Protein AF-A0A8S3ALS0-F1 (afdb_monomer_lite)

Organism: NCBI:txid392030

Secondary structure (DSSP, 8-state):
-----HHHHHHHHHHHHHHHHHHHHH--SHHHHHHHHHHHTTTTHHHHHHHHHHHTT-HHHH---

pLDDT: mean 79.43, std 9.84, range [46.0, 89.44]

Radius of gyration: 13.76 Å; chains: 1; bounding box: 32×28×38 Å

Structure (mmCIF, N/CA/C/O backbone):
data_AF-A0A8S3ALS0-F1
#
_entry.id   AF-A0A8S3ALS0-F1
#
loop_
_atom_site.group_PDB
_atom_site.id
_atom_site.type_symbol
_atom_site.label_atom_id
_atom_site.label_alt_id
_atom_site.label_comp_id
_atom_site.label_asym_id
_atom_site.label_entity_id
_atom_site.label_seq_id
_atom_site.pdbx_PDB_ins_code
_atom_site.Cartn_x
_atom_site.Cartn_y
_atom_site.Cartn_z
_atom_site.occupancy
_atom_site.B_iso_or_equiv
_atom_site.auth_seq_id
_atom_site.auth_comp_id
_atom_site.auth_asym_id
_atom_site.auth_atom_id
_atom_site.pdbx_PDB_model_num
ATOM 1 N N . PRO A 1 1 ? 0.743 16.812 -23.818 1.00 46.00 1 PRO A N 1
ATOM 2 C CA . PRO A 1 1 ? 0.635 15.620 -22.949 1.00 46.00 1 PRO A CA 1
ATOM 3 C C . PRO A 1 1 ? 1.761 14.631 -23.277 1.00 46.00 1 PRO A C 1
ATOM 5 O O . PRO A 1 1 ? 1.645 13.835 -24.203 1.00 46.00 1 PRO A O 1
ATOM 8 N N . THR A 1 2 ? 2.895 14.763 -22.594 1.00 56.41 2 THR A N 1
ATOM 9 C CA . THR A 1 2 ? 3.997 13.801 -22.687 1.00 56.41 2 THR A CA 1
ATOM 10 C C . THR A 1 2 ? 3.501 12.456 -22.165 1.00 56.41 2 THR A C 1
ATOM 12 O O . THR A 1 2 ? 3.021 12.365 -21.038 1.00 56.41 2 THR A O 1
ATOM 15 N N . MET A 1 3 ? 3.538 11.425 -23.011 1.00 57.12 3 MET A N 1
ATOM 16 C CA . MET A 1 3 ? 3.299 10.049 -22.584 1.00 57.12 3 MET A CA 1
ATOM 17 C C . MET A 1 3 ? 4.378 9.718 -21.553 1.00 57.12 3 MET A C 1
ATOM 19 O O . MET A 1 3 ? 5.548 9.637 -21.915 1.00 57.12 3 MET A O 1
ATOM 23 N N . ALA A 1 4 ? 3.999 9.610 -20.277 1.00 65.38 4 ALA A N 1
ATOM 24 C CA . ALA A 1 4 ? 4.897 9.107 -19.246 1.00 65.38 4 ALA A CA 1
ATOM 25 C C . ALA A 1 4 ? 5.443 7.758 -19.719 1.00 65.38 4 ALA A C 1
ATOM 27 O O . ALA A 1 4 ? 4.687 6.921 -20.230 1.00 65.38 4 ALA A O 1
ATOM 28 N N . SER A 1 5 ? 6.756 7.574 -19.612 1.00 81.38 5 SER A N 1
ATOM 29 C CA . SER A 1 5 ? 7.380 6.326 -20.044 1.00 81.38 5 SER A CA 1
ATOM 30 C C . SER A 1 5 ? 6.783 5.169 -19.239 1.00 81.38 5 SER A C 1
ATOM 32 O O . SER A 1 5 ? 6.439 5.339 -18.069 1.00 81.38 5 SER A O 1
ATOM 34 N N . LEU A 1 6 ? 6.648 3.983 -19.840 1.00 79.69 6 LEU A N 1
ATOM 35 C CA . LEU A 1 6 ? 6.089 2.809 -19.149 1.00 79.69 6 LEU A CA 1
ATOM 36 C C . LEU A 1 6 ? 6.812 2.517 -17.822 1.00 79.69 6 LEU A C 1
ATOM 38 O O . LEU A 1 6 ? 6.177 2.111 -16.854 1.00 79.69 6 LEU A O 1
ATOM 42 N N . ASP A 1 7 ? 8.112 2.805 -17.774 1.00 80.56 7 ASP A N 1
ATOM 43 C CA . ASP A 1 7 ? 8.962 2.707 -16.586 1.00 80.56 7 ASP A CA 1
ATOM 44 C C . ASP A 1 7 ? 8.565 3.682 -15.457 1.00 80.56 7 ASP A C 1
ATOM 46 O O . ASP A 1 7 ? 8.516 3.307 -14.284 1.00 80.56 7 ASP A O 1
ATOM 50 N N . GLU A 1 8 ? 8.176 4.913 -15.802 1.00 82.94 8 GLU A N 1
ATOM 51 C CA . GLU A 1 8 ? 7.700 5.900 -14.825 1.00 82.94 8 GLU A CA 1
ATOM 52 C C . GLU A 1 8 ? 6.333 5.514 -14.263 1.00 82.94 8 GLU A C 1
ATOM 54 O O . GLU A 1 8 ? 6.103 5.603 -13.058 1.00 82.94 8 GLU A O 1
ATOM 59 N N . ILE A 1 9 ? 5.433 5.032 -15.125 1.00 82.62 9 ILE A N 1
ATOM 60 C CA . ILE A 1 9 ? 4.112 4.544 -14.709 1.00 82.62 9 ILE A CA 1
ATOM 61 C C . ILE A 1 9 ? 4.275 3.349 -13.766 1.00 82.62 9 ILE A C 1
ATOM 63 O O . ILE A 1 9 ? 3.623 3.280 -12.724 1.00 82.62 9 ILE A O 1
ATOM 67 N N . GLN A 1 10 ? 5.174 2.426 -14.103 1.00 80.06 10 GLN A N 1
ATOM 68 C CA . GLN A 1 10 ? 5.504 1.281 -13.267 1.00 80.06 10 GLN A CA 1
ATOM 69 C C . GLN A 1 10 ? 6.062 1.716 -11.904 1.00 80.06 10 GLN A C 1
ATOM 71 O O . GLN A 1 10 ? 5.574 1.251 -10.873 1.00 80.06 10 GLN A O 1
ATOM 76 N N . SER A 1 11 ? 7.016 2.647 -11.882 1.00 81.94 11 SER A N 1
ATOM 77 C CA . SER A 1 11 ? 7.589 3.180 -10.639 1.00 81.94 11 SER A CA 1
ATOM 78 C C . SER A 1 11 ? 6.547 3.890 -9.769 1.00 81.94 11 SER A C 1
ATOM 80 O O . SER A 1 11 ? 6.537 3.715 -8.549 1.00 81.94 11 SER A O 1
ATOM 82 N N . LEU A 1 12 ? 5.615 4.625 -10.386 1.00 84.75 12 LEU A N 1
ATOM 83 C CA . LEU A 1 12 ? 4.502 5.276 -9.693 1.00 84.75 12 LEU A CA 1
ATOM 84 C C . LEU A 1 12 ? 3.564 4.248 -9.043 1.00 84.75 12 LEU A C 1
ATOM 86 O O . LEU A 1 12 ? 3.209 4.390 -7.874 1.00 84.75 12 LEU A O 1
ATOM 90 N N . ILE A 1 13 ? 3.189 3.194 -9.777 1.00 83.06 13 ILE A N 1
ATOM 91 C CA . ILE A 1 13 ? 2.327 2.117 -9.261 1.00 83.06 13 ILE A CA 1
ATOM 92 C C . ILE A 1 13 ? 3.006 1.407 -8.084 1.00 83.06 13 ILE A C 1
ATOM 94 O O . ILE A 1 13 ? 2.363 1.162 -7.063 1.00 83.06 13 ILE A O 1
ATOM 98 N N . ILE A 1 14 ? 4.306 1.121 -8.194 1.00 82.44 14 ILE A N 1
ATOM 99 C CA . ILE A 1 14 ? 5.094 0.517 -7.110 1.00 82.44 14 ILE A CA 1
ATOM 100 C C . ILE A 1 14 ? 5.106 1.428 -5.873 1.00 82.44 14 ILE A C 1
ATOM 102 O O . ILE A 1 14 ? 4.915 0.938 -4.757 1.00 82.44 14 ILE A O 1
ATOM 106 N N . GLY A 1 15 ? 5.274 2.742 -6.057 1.00 84.31 15 GLY A N 1
ATOM 107 C CA . GLY A 1 15 ? 5.181 3.732 -4.980 1.00 84.31 15 GLY A CA 1
ATOM 108 C C . GLY A 1 15 ? 3.831 3.679 -4.264 1.00 84.31 15 GLY A C 1
ATOM 109 O O . GLY A 1 15 ? 3.784 3.459 -3.056 1.00 84.31 15 GLY A O 1
ATOM 110 N N . ILE A 1 16 ? 2.734 3.733 -5.025 1.00 85.06 16 ILE A N 1
ATOM 111 C CA . ILE A 1 16 ? 1.365 3.677 -4.486 1.00 85.06 16 ILE A CA 1
ATOM 112 C C . ILE A 1 16 ? 1.132 2.399 -3.663 1.00 85.06 16 ILE A C 1
ATOM 114 O O . ILE A 1 16 ? 0.565 2.454 -2.571 1.00 85.06 16 ILE A O 1
ATOM 118 N N . VAL A 1 17 ? 1.577 1.238 -4.155 1.00 83.12 17 VAL A N 1
ATOM 119 C CA . VAL A 1 17 ? 1.433 -0.039 -3.431 1.00 83.12 17 VAL A CA 1
ATOM 120 C C . VAL A 1 17 ? 2.278 -0.056 -2.149 1.00 83.12 17 VAL A C 1
ATOM 122 O O . VAL A 1 17 ? 1.844 -0.594 -1.126 1.00 83.12 17 VAL A O 1
ATOM 125 N N . ARG A 1 18 ? 3.466 0.561 -2.165 1.00 82.56 18 ARG A N 1
ATOM 126 C CA . ARG A 1 18 ? 4.339 0.682 -0.988 1.00 82.56 18 ARG A CA 1
ATOM 127 C C . ARG A 1 18 ? 3.720 1.566 0.095 1.00 82.56 18 ARG A C 1
ATOM 129 O O . ARG A 1 18 ? 3.750 1.173 1.264 1.00 82.56 18 ARG A O 1
ATOM 136 N N . ASP A 1 19 ? 3.139 2.700 -0.287 1.00 85.69 19 ASP A N 1
ATOM 137 C CA . ASP A 1 19 ? 2.415 3.589 0.628 1.00 85.69 19 ASP A CA 1
ATOM 138 C C . ASP A 1 19 ? 1.185 2.892 1.215 1.00 85.69 19 ASP A C 1
ATOM 140 O O . ASP A 1 19 ? 0.977 2.917 2.430 1.00 85.69 19 ASP A O 1
ATOM 144 N N . LEU A 1 20 ? 0.422 2.174 0.381 1.00 83.06 20 LEU A N 1
ATOM 145 C CA . LEU A 1 20 ? -0.723 1.384 0.834 1.00 83.06 20 LEU A CA 1
ATOM 146 C C . LEU A 1 20 ? -0.310 0.342 1.881 1.00 83.06 20 LEU A C 1
ATOM 148 O O . LEU A 1 20 ? -0.967 0.216 2.912 1.00 83.06 20 LEU A O 1
ATOM 152 N N . ARG A 1 21 ? 0.806 -0.368 1.670 1.00 81.44 21 ARG A N 1
ATOM 153 C CA . ARG A 1 21 ? 1.352 -1.309 2.663 1.00 81.44 21 ARG A CA 1
ATOM 154 C C . ARG A 1 21 ? 1.697 -0.606 3.980 1.00 81.44 21 ARG A C 1
ATOM 156 O O . ARG A 1 21 ? 1.414 -1.152 5.046 1.00 81.44 21 ARG A O 1
ATOM 163 N N . GLY A 1 22 ? 2.299 0.582 3.915 1.00 83.19 22 GLY A N 1
ATOM 164 C CA . GLY A 1 22 ? 2.606 1.399 5.091 1.00 83.19 22 GLY A CA 1
ATOM 165 C C . GLY A 1 22 ? 1.349 1.804 5.865 1.00 83.19 22 GLY A C 1
ATOM 166 O O . GLY A 1 22 ? 1.296 1.623 7.080 1.00 83.19 22 GLY A O 1
ATOM 167 N N . LEU A 1 23 ? 0.313 2.259 5.156 1.00 83.81 23 LEU A N 1
ATOM 168 C CA . LEU A 1 23 ? -0.991 2.600 5.733 1.00 83.81 23 LEU A CA 1
ATOM 169 C C . LEU A 1 23 ? -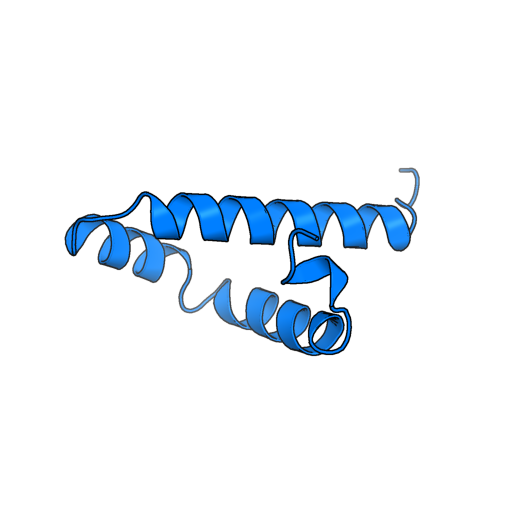1.652 1.386 6.393 1.00 83.81 23 LEU A C 1
ATOM 171 O O . LEU A 1 23 ? -2.056 1.470 7.551 1.00 83.81 23 LEU A O 1
ATOM 175 N N . CYS A 1 24 ? -1.680 0.238 5.708 1.00 83.00 24 CYS A N 1
ATOM 176 C CA . CYS A 1 24 ? -2.167 -1.017 6.279 1.00 83.00 24 CYS A CA 1
ATOM 177 C C . CYS A 1 24 ? -1.412 -1.380 7.564 1.00 83.00 24 CYS A C 1
ATOM 179 O O . CYS A 1 24 ? -2.039 -1.718 8.560 1.00 83.00 24 CYS A O 1
ATOM 181 N N . SER A 1 25 ? -0.081 -1.259 7.578 1.00 82.19 25 SER A N 1
ATOM 182 C CA . SER A 1 25 ? 0.721 -1.563 8.770 1.00 82.19 25 SER A CA 1
ATOM 183 C C . SER A 1 25 ? 0.505 -0.572 9.920 1.00 82.19 25 SER A C 1
ATOM 185 O O . SER A 1 25 ? 0.738 -0.936 11.072 1.00 82.19 25 SER A O 1
ATOM 187 N N . ALA A 1 26 ? 0.096 0.666 9.629 1.00 84.69 26 ALA A N 1
ATOM 188 C CA . ALA A 1 26 ? -0.231 1.677 10.633 1.00 84.69 26 ALA A CA 1
ATOM 189 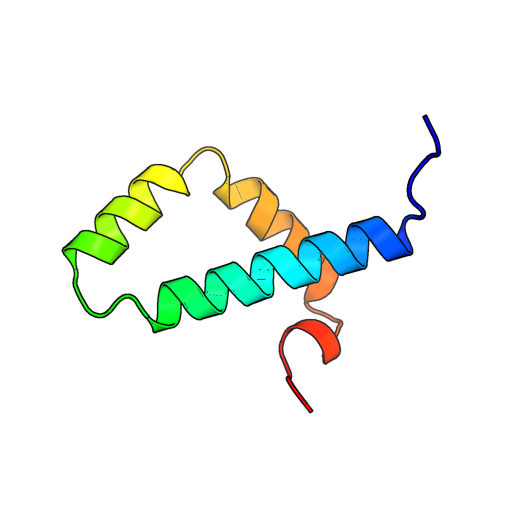C C . ALA A 1 26 ? -1.653 1.506 11.195 1.00 84.69 26 ALA A C 1
ATOM 191 O O . ALA A 1 26 ? -1.957 1.985 12.291 1.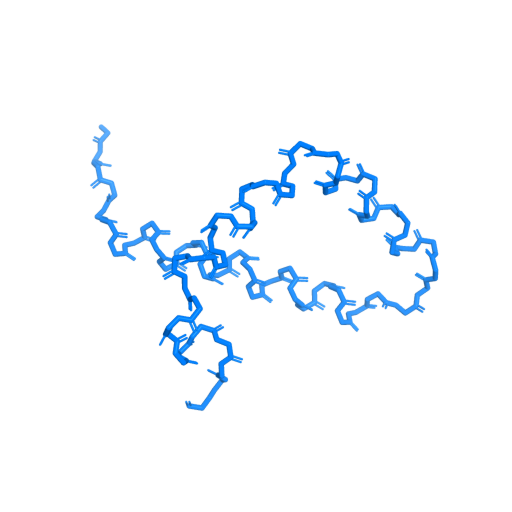00 84.69 26 ALA A O 1
ATOM 192 N N . PHE A 1 27 ? -2.534 0.809 10.476 1.00 83.75 27 PHE A N 1
ATOM 193 C CA . PHE A 1 27 ? -3.856 0.470 10.975 1.00 83.75 27 PHE A CA 1
ATOM 194 C C . PHE A 1 27 ? -3.760 -0.665 11.994 1.00 83.75 27 PHE A C 1
ATOM 196 O O . PHE A 1 27 ? -3.472 -1.814 11.672 1.00 83.75 27 PHE A O 1
ATOM 203 N N . VAL A 1 28 ? -4.024 -0.325 13.256 1.00 79.81 28 VAL A N 1
ATOM 204 C CA . VAL A 1 28 ? -4.064 -1.281 14.377 1.00 79.81 28 VAL A CA 1
ATOM 205 C C . VAL A 1 28 ? -5.508 -1.618 14.768 1.00 79.81 28 VAL A C 1
ATOM 207 O O . VAL A 1 28 ? -5.780 -2.669 15.342 1.00 79.81 28 VAL A O 1
ATOM 210 N N . SER A 1 29 ? -6.470 -0.745 14.446 1.00 85.25 29 SER A N 1
ATOM 211 C CA . SER A 1 29 ? -7.866 -0.910 14.852 1.00 85.25 29 SER A CA 1
ATOM 212 C C . SER A 1 29 ? -8.710 -1.598 13.777 1.00 85.25 29 SER A C 1
ATOM 214 O O . SER A 1 29 ? -8.614 -1.304 12.584 1.00 85.25 29 SER A O 1
ATOM 216 N N . LYS A 1 30 ? -9.625 -2.473 14.215 1.00 85.12 30 LYS A N 1
ATOM 217 C CA . LYS A 1 30 ? -10.606 -3.145 13.343 1.00 85.12 30 LYS A CA 1
ATOM 218 C C . LYS A 1 30 ? -11.417 -2.153 12.498 1.00 85.12 30 LYS A C 1
ATOM 220 O O . LYS A 1 30 ? -11.760 -2.444 11.358 1.00 85.12 30 LYS A O 1
ATOM 225 N N . GLN A 1 31 ? -11.715 -0.981 13.054 1.00 87.62 31 GLN A N 1
ATOM 226 C CA . GLN A 1 31 ? -12.524 0.040 12.393 1.00 87.62 31 GLN A CA 1
ATOM 227 C C . GLN A 1 31 ? -11.769 0.750 11.263 1.00 87.62 31 GLN A C 1
ATOM 229 O O . GLN A 1 31 ? -12.366 1.036 10.227 1.00 87.62 31 GLN A O 1
ATOM 234 N N . ALA A 1 32 ? -10.459 0.962 11.417 1.00 85.25 32 ALA A N 1
ATOM 235 C CA . ALA A 1 32 ? -9.622 1.497 10.347 1.00 85.25 32 ALA A CA 1
ATOM 236 C C . ALA A 1 32 ? -9.522 0.514 9.168 1.00 85.25 32 ALA A C 1
ATOM 238 O O . ALA A 1 32 ? -9.704 0.918 8.023 1.00 85.25 32 ALA A O 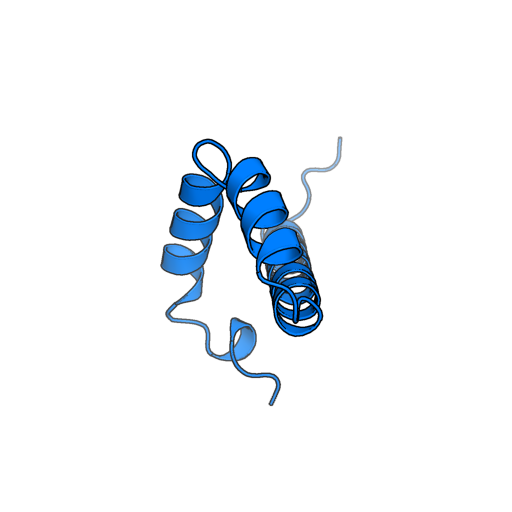1
ATOM 239 N N . TYR A 1 33 ? -9.343 -0.783 9.448 1.00 85.50 33 TYR A N 1
ATOM 240 C CA . TYR A 1 33 ? -9.369 -1.819 8.408 1.00 85.50 33 TYR A CA 1
ATOM 241 C C . TYR A 1 33 ? -10.712 -1.904 7.683 1.00 85.50 33 TYR A C 1
ATOM 243 O O . TYR A 1 33 ? -10.729 -2.028 6.463 1.00 85.50 33 TYR A O 1
ATOM 251 N N . ALA A 1 34 ? -11.831 -1.819 8.408 1.00 89.38 34 ALA A N 1
ATOM 252 C CA . ALA A 1 34 ? -13.159 -1.846 7.797 1.00 89.38 34 ALA A CA 1
ATOM 253 C C . ALA A 1 34 ? -13.379 -0.655 6.847 1.00 89.38 34 ALA A C 1
ATOM 255 O O . ALA A 1 34 ? -13.875 -0.848 5.743 1.00 89.38 34 ALA A O 1
ATOM 256 N N . SER A 1 35 ? -12.951 0.547 7.249 1.00 88.19 35 SER A N 1
ATOM 257 C CA . SER A 1 35 ? -13.033 1.758 6.420 1.00 88.19 35 SER A CA 1
ATOM 258 C C . SER A 1 35 ? -12.145 1.673 5.173 1.00 88.19 35 SER A C 1
ATOM 260 O O . SER A 1 35 ? -12.583 1.975 4.066 1.00 88.19 35 SER A O 1
ATOM 262 N N . LEU A 1 36 ? -10.909 1.180 5.324 1.00 85.94 36 LEU A N 1
ATOM 263 C CA . LEU A 1 36 ? -10.021 0.935 4.185 1.00 85.94 36 LEU A CA 1
ATOM 264 C C . LEU A 1 36 ? -10.627 -0.084 3.213 1.00 85.94 36 LEU A C 1
ATOM 266 O O . LEU A 1 36 ? -10.535 0.088 2.000 1.00 85.94 36 LEU A O 1
ATOM 270 N N . PHE A 1 37 ? -11.221 -1.153 3.740 1.00 86.19 37 PHE A N 1
ATOM 271 C CA . PHE A 1 37 ? -11.799 -2.212 2.924 1.00 86.19 37 PHE A CA 1
ATOM 272 C C . PHE A 1 37 ? -13.036 -1.738 2.156 1.00 86.19 37 PHE A C 1
ATOM 274 O O . PHE A 1 37 ? -13.153 -2.057 0.978 1.00 86.19 37 PHE A O 1
ATOM 281 N N . ASP A 1 38 ? -13.904 -0.945 2.787 1.00 89.44 38 ASP A N 1
ATOM 282 C CA . ASP A 1 38 ? -15.054 -0.298 2.137 1.00 89.44 38 ASP A CA 1
ATOM 283 C C . ASP A 1 38 ? -14.623 0.632 0.993 1.00 89.44 38 ASP A C 1
ATOM 285 O O . ASP A 1 38 ? -15.249 0.670 -0.062 1.00 89.44 38 ASP A O 1
ATOM 289 N N . TRP A 1 39 ? -13.492 1.323 1.160 1.00 86.31 39 TRP A N 1
ATOM 290 C CA . TRP A 1 39 ? -12.928 2.153 0.100 1.00 86.31 39 TRP A CA 1
ATOM 291 C C . TRP A 1 39 ? -12.286 1.332 -1.030 1.00 86.31 39 TRP A C 1
ATOM 293 O O . TRP A 1 39 ? -12.414 1.681 -2.202 1.00 86.31 39 TRP A O 1
ATOM 303 N N . LEU A 1 40 ? -11.584 0.245 -0.700 1.00 86.75 40 LEU A N 1
ATOM 304 C CA . LEU A 1 40 ? -10.803 -0.550 -1.654 1.00 86.75 40 LEU A CA 1
ATOM 305 C C . LEU A 1 40 ? -11.669 -1.522 -2.475 1.00 86.75 40 LEU A C 1
ATOM 307 O O . LEU A 1 40 ? -11.424 -1.746 -3.667 1.00 86.75 40 LEU A O 1
ATOM 311 N N . TYR A 1 41 ? -12.666 -2.127 -1.837 1.00 86.31 41 TYR A N 1
ATOM 312 C CA . TYR A 1 41 ? -13.562 -3.112 -2.428 1.00 86.31 41 TYR A CA 1
ATOM 313 C C . TYR A 1 41 ? -14.913 -2.472 -2.789 1.00 86.31 41 TYR A C 1
ATOM 315 O O . TYR A 1 41 ? -15.419 -1.674 -2.013 1.00 86.31 41 TYR A O 1
ATOM 323 N N . PRO A 1 42 ? -15.564 -2.834 -3.912 1.00 83.94 42 PRO A N 1
ATOM 324 C CA . PRO A 1 42 ? -15.135 -3.777 -4.951 1.00 83.94 42 PRO A CA 1
ATOM 325 C C . PRO A 1 42 ? -14.353 -3.128 -6.102 1.00 83.94 42 PRO A C 1
ATOM 327 O O . PRO A 1 42 ? -13.753 -3.838 -6.906 1.00 83.94 42 PRO A O 1
ATOM 330 N N . SER A 1 43 ? -14.371 -1.799 -6.210 1.00 86.19 43 SER A N 1
ATOM 331 C CA . SER A 1 43 ? -13.987 -1.087 -7.436 1.00 86.19 43 SER A CA 1
ATOM 332 C C . SER A 1 43 ? -12.480 -1.060 -7.704 1.00 86.19 43 SER A C 1
ATOM 334 O O . SER A 1 43 ? -12.066 -1.156 -8.859 1.00 86.19 43 SER A O 1
ATOM 336 N N . TYR A 1 44 ? -11.649 -0.943 -6.664 1.00 83.81 44 TYR A N 1
ATOM 337 C CA . TYR A 1 44 ? -10.199 -0.760 -6.821 1.00 83.81 44 TYR A CA 1
ATOM 338 C C . TYR A 1 44 ? -9.408 -2.057 -6.643 1.00 83.81 44 TYR A C 1
ATOM 340 O O . TYR A 1 44 ? -8.344 -2.215 -7.243 1.00 83.81 44 TYR A O 1
ATOM 348 N N . LEU A 1 45 ? -9.947 -3.027 -5.901 1.00 85.69 45 LEU A N 1
ATOM 349 C CA . LEU A 1 45 ? -9.348 -4.351 -5.735 1.00 85.69 45 LEU A CA 1
ATOM 350 C C . LEU A 1 45 ? -8.911 -5.036 -7.055 1.00 85.69 45 LEU A C 1
ATOM 352 O O . LEU A 1 45 ? -7.782 -5.531 -7.094 1.00 85.69 45 LEU A O 1
ATOM 356 N N . PRO A 1 46 ? -9.702 -5.059 -8.153 1.00 86.38 46 PRO A N 1
ATOM 357 C CA . PRO A 1 46 ? -9.277 -5.703 -9.402 1.00 86.38 46 PRO A CA 1
ATOM 358 C C . PRO A 1 46 ? -8.054 -5.033 -10.047 1.00 86.38 46 PRO A C 1
ATOM 360 O O . PRO A 1 46 ? -7.250 -5.715 -10.686 1.00 86.38 46 PRO A O 1
ATOM 363 N N . LEU A 1 47 ? -7.875 -3.720 -9.860 1.00 84.94 47 LEU A N 1
ATOM 364 C CA . LEU A 1 47 ? -6.696 -3.000 -10.347 1.00 84.94 47 LEU A CA 1
ATOM 365 C C . LEU A 1 47 ? -5.436 -3.441 -9.593 1.00 84.94 47 LEU A C 1
ATOM 367 O O . LEU A 1 47 ? -4.420 -3.745 -10.218 1.00 84.94 47 LEU A O 1
ATOM 371 N N . PHE A 1 48 ? -5.523 -3.543 -8.264 1.00 82.19 48 PHE A N 1
ATOM 372 C CA . PHE A 1 48 ? -4.421 -4.031 -7.433 1.00 82.19 48 PHE A CA 1
ATOM 373 C C . PHE A 1 48 ? -4.082 -5.495 -7.718 1.00 82.19 48 PHE A C 1
ATOM 375 O O . PHE A 1 48 ? -2.907 -5.837 -7.819 1.00 82.19 48 PHE A O 1
ATOM 382 N N . LEU A 1 49 ? -5.091 -6.346 -7.926 1.00 85.38 49 LEU A N 1
ATOM 383 C CA . LEU A 1 49 ? -4.900 -7.737 -8.348 1.00 85.38 49 LEU A CA 1
ATOM 384 C C . LEU A 1 49 ? -4.123 -7.826 -9.662 1.00 85.38 49 LEU A C 1
ATOM 386 O O . LEU A 1 49 ? -3.169 -8.594 -9.765 1.00 85.38 49 LEU A O 1
ATOM 390 N N . LYS A 1 50 ? -4.485 -7.009 -10.656 1.00 85.69 50 LYS A N 1
ATOM 391 C CA . LYS A 1 50 ? -3.774 -6.984 -11.937 1.00 85.69 50 LYS A CA 1
ATOM 392 C C . LYS A 1 50 ? -2.328 -6.516 -11.776 1.00 85.69 50 LYS A C 1
ATOM 394 O O . LYS A 1 50 ? -1.441 -7.116 -12.371 1.00 85.69 50 LYS A O 1
ATOM 399 N N . ALA A 1 51 ? -2.084 -5.493 -10.956 1.00 81.62 51 ALA A N 1
ATOM 400 C CA . ALA A 1 51 ? -0.728 -5.051 -10.641 1.00 81.62 51 ALA A CA 1
ATOM 401 C C . ALA A 1 51 ? 0.079 -6.168 -9.956 1.00 81.62 51 ALA A C 1
ATOM 403 O O . ALA A 1 51 ? 1.205 -6.441 -10.359 1.00 81.62 51 ALA A O 1
ATOM 404 N N . LEU A 1 52 ? -0.513 -6.884 -8.997 1.00 80.75 52 LEU A N 1
ATOM 405 C CA . LEU A 1 52 ? 0.132 -8.015 -8.328 1.00 80.75 52 LEU A CA 1
ATOM 406 C C . LEU A 1 52 ? 0.531 -9.114 -9.326 1.00 80.75 52 LEU A C 1
ATOM 408 O O . LEU A 1 52 ? 1.663 -9.580 -9.295 1.00 80.75 52 LEU A O 1
ATOM 412 N N . TYR A 1 53 ? -0.351 -9.468 -10.264 1.00 83.75 53 TYR A N 1
ATOM 413 C CA . TYR A 1 53 ? -0.047 -10.430 -11.333 1.00 83.75 53 TYR A CA 1
ATOM 414 C C . TYR A 1 53 ? 1.025 -9.959 -12.324 1.00 83.75 53 TYR A C 1
ATOM 416 O O . TYR A 1 53 ? 1.628 -10.787 -12.996 1.00 83.75 53 TYR A O 1
ATOM 424 N N . VAL A 1 54 ? 1.261 -8.655 -12.452 1.00 82.62 54 VAL A N 1
ATOM 425 C CA . VAL A 1 54 ? 2.348 -8.124 -13.291 1.00 82.62 54 VAL A CA 1
ATOM 426 C C . VAL A 1 54 ? 3.673 -8.114 -12.527 1.00 82.62 54 VAL A C 1
ATOM 428 O O . VAL A 1 54 ? 4.722 -8.353 -13.116 1.00 82.62 54 VAL A O 1
ATOM 431 N N . PHE A 1 55 ? 3.632 -7.863 -11.217 1.00 76.56 55 PHE A N 1
ATOM 432 C CA . PHE A 1 55 ? 4.825 -7.656 -10.394 1.00 76.56 55 PHE A CA 1
ATOM 433 C C . PHE A 1 55 ? 5.215 -8.850 -9.512 1.00 76.56 55 PHE A C 1
ATOM 435 O O . PHE A 1 55 ? 6.220 -8.754 -8.815 1.00 76.56 55 PHE A O 1
ATOM 442 N N . TYR A 1 56 ? 4.489 -9.976 -9.544 1.00 77.56 56 TYR A N 1
ATOM 443 C CA . TYR A 1 56 ? 4.788 -11.136 -8.685 1.00 77.56 56 TYR A CA 1
ATOM 444 C C . TYR A 1 56 ? 6.187 -11.730 -8.918 1.00 77.56 56 TYR A C 1
ATOM 446 O O . TYR A 1 56 ? 6.760 -12.300 -7.999 1.00 77.56 56 TYR A O 1
ATOM 454 N N . ASP A 1 57 ? 6.725 -11.601 -10.131 1.00 77.75 57 ASP A N 1
ATOM 455 C CA . ASP A 1 57 ? 8.049 -12.106 -10.516 1.00 77.75 57 ASP A CA 1
ATOM 456 C C . ASP A 1 57 ? 9.190 -11.149 -10.107 1.00 77.75 57 ASP A C 1
ATOM 458 O O . ASP A 1 57 ? 10.362 -11.519 -10.056 1.00 77.75 57 ASP A O 1
ATOM 462 N N . ARG A 1 58 ? 8.860 -9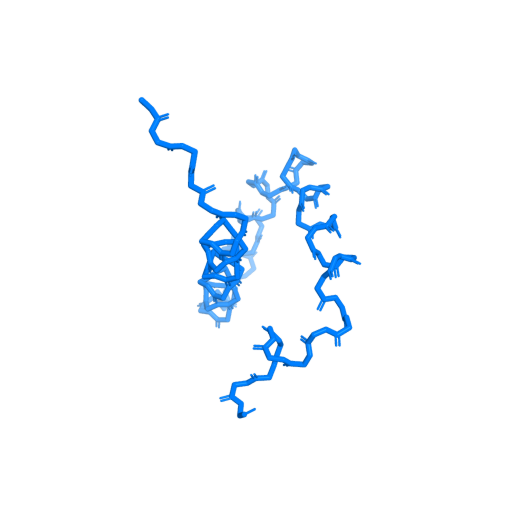.894 -9.773 1.00 70.38 58 ARG A N 1
ATOM 463 C CA . ARG A 1 58 ? 9.835 -8.844 -9.456 1.00 70.38 58 ARG A CA 1
ATOM 464 C C . ARG A 1 58 ? 10.083 -8.756 -7.951 1.00 70.38 58 ARG A C 1
ATOM 466 O O . ARG A 1 58 ? 9.373 -8.048 -7.237 1.00 70.38 58 ARG A O 1
ATOM 473 N N . SER A 1 59 ? 11.160 -9.400 -7.503 1.00 66.25 59 SER A N 1
ATOM 474 C CA . SER A 1 59 ? 11.654 -9.336 -6.116 1.00 66.25 59 SER A CA 1
ATOM 475 C C . SER A 1 59 ? 11.843 -7.925 -5.568 1.00 66.25 59 SER A C 1
ATOM 477 O O . SER A 1 59 ? 11.553 -7.691 -4.397 1.00 66.25 59 SER A O 1
ATOM 479 N N . ASP A 1 60 ? 12.214 -6.966 -6.415 1.00 66.62 60 ASP A N 1
ATOM 480 C CA . ASP A 1 60 ? 12.410 -5.556 -6.047 1.00 66.62 60 ASP A CA 1
ATOM 481 C C . ASP A 1 60 ? 11.132 -4.845 -5.555 1.00 66.62 60 ASP A C 1
ATOM 483 O O . ASP A 1 60 ? 11.193 -3.782 -4.935 1.00 66.62 60 ASP A O 1
ATOM 487 N N . VAL A 1 61 ? 9.949 -5.392 -5.859 1.00 66.44 61 VAL A N 1
ATOM 488 C CA . VAL A 1 61 ? 8.664 -4.747 -5.538 1.00 66.44 61 VAL A CA 1
ATOM 489 C C . VAL A 1 61 ? 8.178 -5.130 -4.138 1.00 66.44 61 VAL A C 1
ATOM 491 O O . VAL A 1 61 ? 7.548 -4.311 -3.464 1.00 66.44 61 VAL A O 1
ATOM 494 N N . TYR A 1 62 ? 8.490 -6.345 -3.677 1.00 63.97 62 TYR A N 1
ATOM 495 C CA . TYR A 1 62 ? 8.087 -6.853 -2.359 1.00 63.97 62 TYR A CA 1
ATOM 496 C C . TYR A 1 62 ? 9.228 -6.927 -1.337 1.00 63.97 62 TYR A C 1
ATOM 498 O O . TYR A 1 62 ? 8.947 -6.982 -0.137 1.00 63.97 62 TYR A O 1
ATOM 506 N N . ASN A 1 63 ? 10.491 -6.889 -1.773 1.00 61.28 63 ASN A N 1
ATOM 507 C CA . ASN A 1 63 ? 11.660 -6.905 -0.899 1.00 61.28 63 ASN A CA 1
ATOM 508 C C . ASN A 1 63 ? 12.329 -5.517 -0.834 1.00 61.28 63 ASN A C 1
ATOM 510 O O . ASN A 1 63 ? 12.636 -4.946 -1.875 1.00 61.28 63 ASN A O 1
ATOM 514 N N . PRO A 1 64 ? 12.577 -4.955 0.363 1.00 55.69 64 PRO A N 1
ATOM 515 C CA . PRO A 1 64 ? 13.282 -3.681 0.518 1.00 55.69 64 PRO A CA 1
ATOM 516 C C . PRO A 1 64 ? 14.823 -3.778 0.446 1.00 55.69 64 PRO A C 1
ATOM 518 O O . PRO A 1 64 ? 15.472 -2.775 0.739 1.00 55.69 64 PRO A O 1
ATOM 521 N N . LEU A 1 65 ? 15.401 -4.948 0.122 1.00 50.09 65 LEU A N 1
ATOM 522 C CA . LEU A 1 65 ? 16.853 -5.197 0.040 1.00 50.09 65 LEU A CA 1
ATOM 523 C C . 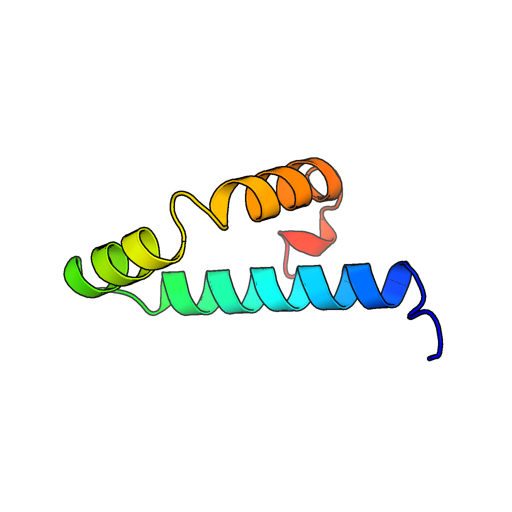LEU A 1 65 ? 17.313 -5.408 -1.401 1.00 50.09 65 LEU A C 1
ATOM 525 O O . LEU A 1 65 ? 16.644 -6.220 -2.085 1.00 50.09 65 LEU A O 1
#

InterPro domains:
  IPR044189 Exportin 4/7-like [PTHR12596] (6-65)

Sequence (65 aa):
PTMASLDEIQSLIIGIVRDLRGLCSAFVSKQAYASLFDWLYPSYLPLFLKALYVFYDRSDVYNPL

Foldseek 3Di:
DPDDPPVRVLVVVLVVVVVVVVLVVVDPDPVSVVVVCVVCPDPPVVVVVVNCVVCVVPPVSVDVD